Protein AF-A0A0S8AW35-F1 (afdb_monomer)

pLDDT: mean 91.34, std 9.24, range [44.81, 98.44]

Sequence (126 aa):
MAEPAEQTYATHRRFVPMYHFVAAALFLVNLVYAVIQVFGGFTVGRLIHGLAAIALLILYWYARTFATGVQDRVIRLEERLRLQELLDPDVRARIPELTTRQLVALRFASDGELQGLVRRVFDERI

Secondary structure (DSSP, 8-state):
-PPPPP--TTT-----HIIIIIIHHHHHHHHHHHHHHHHT---HHHHHHHHHHHHHHHHHHHHHHHHHHHHHHHHHHHHHHHHHHHS-HHHHTTGGG--HHHHHHHTTS-HHHHHHHHHHHHHTT-

Structure (mmCIF, N/CA/C/O backbone):
data_AF-A0A0S8AW35-F1
#
_entry.id   AF-A0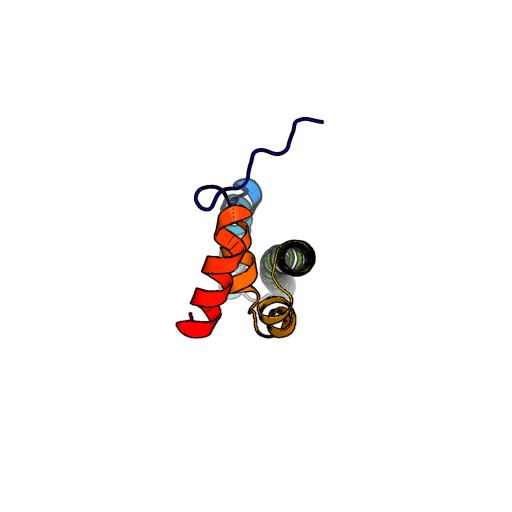A0S8AW35-F1
#
loop_
_atom_site.group_PDB
_atom_site.id
_atom_site.type_symbol
_atom_site.label_atom_id
_atom_site.label_alt_id
_atom_site.label_comp_id
_atom_site.label_asym_id
_atom_site.label_entity_id
_atom_site.label_seq_id
_atom_site.pdbx_PDB_ins_code
_atom_site.Cartn_x
_atom_site.Cartn_y
_atom_site.Cartn_z
_atom_site.occupancy
_atom_site.B_iso_or_equiv
_atom_site.auth_seq_id
_atom_site.auth_comp_id
_atom_site.auth_asym_id
_atom_site.auth_atom_id
_atom_site.pdbx_PDB_model_num
ATOM 1 N N . MET A 1 1 ? -26.016 9.570 0.815 1.00 44.81 1 MET A N 1
ATOM 2 C CA . MET A 1 1 ? -24.819 8.750 0.529 1.00 44.81 1 MET A CA 1
ATOM 3 C C . MET A 1 1 ? -25.222 7.312 0.789 1.00 44.81 1 MET A C 1
ATOM 5 O O . MET A 1 1 ? -25.873 7.095 1.800 1.00 44.81 1 MET A O 1
ATOM 9 N N . ALA A 1 2 ? -24.970 6.381 -0.135 1.00 49.09 2 ALA A N 1
ATOM 10 C CA . ALA A 1 2 ? -25.242 4.968 0.136 1.00 49.09 2 ALA A CA 1
ATOM 11 C C . ALA A 1 2 ? -24.412 4.541 1.352 1.00 49.09 2 ALA A C 1
ATOM 13 O O . ALA A 1 2 ? -23.245 4.939 1.438 1.00 49.09 2 ALA A O 1
ATOM 14 N N . GLU A 1 3 ? -25.005 3.795 2.284 1.00 49.12 3 GLU A N 1
ATOM 15 C CA . GLU A 1 3 ? -24.228 3.243 3.390 1.00 49.12 3 GLU A CA 1
ATOM 16 C C . GLU A 1 3 ? -23.088 2.393 2.818 1.00 49.12 3 GLU A C 1
ATOM 18 O O . GLU A 1 3 ? -23.314 1.597 1.895 1.00 49.12 3 GLU A O 1
ATOM 23 N N . PRO A 1 4 ? -21.845 2.595 3.283 1.00 61.75 4 PRO A N 1
ATOM 24 C CA . PRO A 1 4 ? -20.751 1.738 2.875 1.00 61.75 4 PRO A CA 1
ATOM 25 C C . PRO A 1 4 ? -21.094 0.308 3.294 1.00 61.75 4 PRO A C 1
ATOM 27 O O . PRO A 1 4 ? -21.395 0.054 4.456 1.00 61.75 4 PRO A O 1
ATOM 30 N N . ALA A 1 5 ? -21.071 -0.615 2.332 1.00 70.56 5 ALA A N 1
ATOM 31 C CA . ALA A 1 5 ? -21.326 -2.023 2.600 1.00 70.56 5 ALA A CA 1
ATOM 32 C C . ALA A 1 5 ? -20.417 -2.527 3.732 1.00 70.56 5 ALA A C 1
ATOM 34 O O . ALA A 1 5 ? -19.218 -2.229 3.749 1.00 70.56 5 ALA A O 1
ATOM 35 N N . GLU A 1 6 ? -20.995 -3.296 4.652 1.00 76.62 6 GLU A N 1
ATOM 36 C CA . GLU A 1 6 ? -20.299 -3.829 5.818 1.00 76.62 6 GLU A CA 1
ATOM 37 C C . GLU A 1 6 ? -19.061 -4.643 5.390 1.00 76.62 6 GLU A C 1
ATOM 39 O O . GLU A 1 6 ? -19.125 -5.563 4.564 1.00 76.62 6 GLU A O 1
ATOM 44 N N . GLN A 1 7 ? -17.890 -4.261 5.906 1.00 73.50 7 GLN A N 1
ATOM 45 C CA . GLN A 1 7 ? -16.624 -4.906 5.568 1.00 73.50 7 GLN A CA 1
ATOM 46 C C . GLN A 1 7 ? -16.420 -6.115 6.487 1.00 73.50 7 GLN A C 1
ATOM 48 O O . GLN A 1 7 ? -16.160 -5.957 7.674 1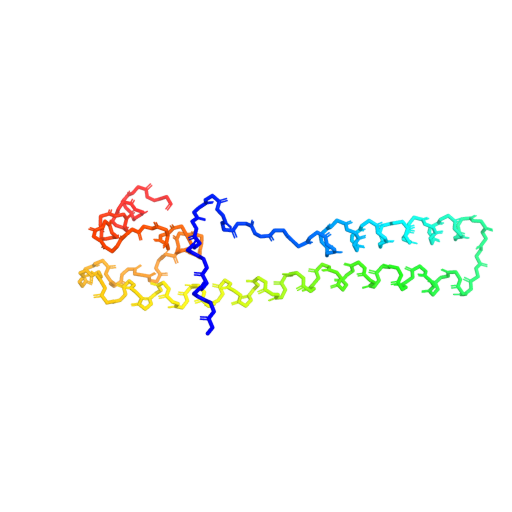.00 73.50 7 GLN A O 1
ATOM 53 N N . THR A 1 8 ? -16.484 -7.322 5.925 1.00 83.12 8 THR A N 1
ATOM 54 C CA . THR A 1 8 ? -16.291 -8.593 6.643 1.00 83.12 8 THR A CA 1
ATOM 55 C C . THR A 1 8 ? -14.896 -9.159 6.387 1.00 83.12 8 THR A C 1
ATOM 57 O O . THR A 1 8 ? -14.206 -8.738 5.453 1.00 83.12 8 THR A O 1
ATOM 60 N N . TYR A 1 9 ? -14.483 -10.182 7.140 1.00 77.69 9 TYR A N 1
ATOM 61 C CA . TYR A 1 9 ? -13.234 -10.894 6.852 1.00 77.69 9 TYR A CA 1
ATOM 62 C C . TYR A 1 9 ? -13.201 -11.471 5.422 1.00 77.69 9 TYR A C 1
ATOM 64 O O . TYR A 1 9 ? -12.145 -11.504 4.796 1.00 77.69 9 TYR A O 1
ATOM 72 N N . ALA A 1 10 ? -14.343 -11.854 4.845 1.00 77.19 10 ALA A N 1
ATOM 73 C CA . ALA A 1 10 ? -14.396 -12.335 3.464 1.00 77.19 10 ALA A CA 1
ATOM 74 C C . ALA A 1 10 ? -14.219 -11.202 2.436 1.00 77.19 10 ALA A C 1
ATOM 76 O O . ALA A 1 10 ? -13.612 -11.404 1.385 1.00 77.19 10 ALA A O 1
ATOM 77 N N . THR A 1 11 ? -14.716 -9.999 2.742 1.00 81.75 11 THR A N 1
ATOM 78 C CA . THR A 1 11 ? -14.781 -8.874 1.793 1.00 81.75 11 THR A CA 1
ATOM 79 C C . THR A 1 11 ? -13.726 -7.793 2.031 1.00 81.75 11 THR A C 1
ATOM 81 O O . THR A 1 11 ? -13.614 -6.862 1.234 1.00 81.75 11 THR A O 1
ATOM 84 N N . HIS A 1 12 ? -12.903 -7.903 3.082 1.00 79.50 12 HIS A N 1
ATOM 85 C CA . HIS A 1 12 ? -11.958 -6.843 3.443 1.00 79.50 12 HIS A CA 1
ATOM 86 C C . HIS A 1 12 ? -10.871 -6.579 2.395 1.00 79.50 12 HIS A C 1
ATOM 88 O O . HIS A 1 12 ? -10.360 -5.460 2.316 1.00 79.50 12 HIS A O 1
ATOM 94 N N . ARG A 1 13 ? -10.522 -7.581 1.578 1.00 82.81 13 ARG A N 1
ATOM 95 C CA . ARG A 1 13 ? -9.550 -7.434 0.489 1.00 82.81 13 ARG A CA 1
ATOM 96 C C . ARG A 1 13 ? -10.235 -6.865 -0.743 1.00 82.81 13 ARG A C 1
ATOM 98 O O . ARG A 1 13 ? -10.968 -7.560 -1.439 1.00 82.81 13 ARG A O 1
ATOM 105 N N . ARG A 1 14 ? -9.934 -5.606 -1.055 1.00 83.69 14 ARG A N 1
ATOM 106 C CA . ARG A 1 14 ? -10.438 -4.942 -2.258 1.00 83.69 14 ARG A CA 1
ATOM 107 C C . ARG A 1 14 ? -9.385 -4.923 -3.361 1.00 83.69 14 ARG A C 1
ATOM 109 O O . ARG A 1 14 ? -8.384 -4.218 -3.253 1.00 83.69 14 ARG A O 1
ATOM 116 N N . PHE A 1 15 ? -9.658 -5.628 -4.455 1.00 88.50 15 PHE A N 1
ATOM 117 C CA . PHE A 1 15 ? -8.911 -5.471 -5.701 1.00 88.50 15 PHE A CA 1
ATOM 118 C C . PHE A 1 15 ? -9.588 -4.431 -6.590 1.00 88.50 15 PHE A C 1
ATOM 120 O O . PHE A 1 15 ? -10.791 -4.472 -6.825 1.00 88.50 15 PHE A O 1
ATOM 127 N N . VAL A 1 16 ? -8.793 -3.490 -7.090 1.00 91.25 16 VAL A N 1
ATOM 128 C CA . VAL A 1 16 ? -9.203 -2.529 -8.124 1.00 91.25 16 VAL A CA 1
ATOM 129 C C . VAL A 1 16 ? -8.627 -3.026 -9.449 1.00 91.25 16 VAL A C 1
ATOM 131 O O . VAL A 1 16 ? -7.409 -2.905 -9.609 1.00 91.25 16 VAL A O 1
ATOM 134 N N . PRO A 1 17 ? -9.432 -3.592 -10.372 1.00 93.56 17 PRO A N 1
ATOM 135 C CA . PRO A 1 17 ? -8.903 -4.317 -11.529 1.00 93.56 17 PRO A CA 1
ATOM 136 C C . PRO A 1 17 ? -7.975 -3.491 -12.424 1.00 93.56 17 PRO A C 1
ATOM 138 O O . PRO A 1 17 ? -6.892 -3.948 -12.788 1.00 93.56 17 PRO A O 1
ATOM 141 N N . MET A 1 18 ? -8.359 -2.240 -12.701 1.00 96.62 18 MET A N 1
ATOM 142 C CA . MET A 1 18 ? -7.567 -1.321 -13.527 1.00 96.62 18 MET A CA 1
ATOM 143 C C . MET A 1 18 ? -6.200 -1.000 -12.920 1.00 96.62 18 MET A C 1
ATOM 145 O O . MET A 1 18 ? -5.228 -0.819 -13.644 1.00 96.62 18 MET A O 1
ATOM 149 N N . TYR A 1 19 ? -6.112 -0.955 -11.593 1.00 94.25 19 TYR A N 1
ATOM 150 C CA . TYR A 1 19 ? -4.858 -0.689 -10.905 1.00 94.25 19 TYR A CA 1
ATOM 151 C C . TYR A 1 19 ? -4.028 -1.971 -10.757 1.00 94.25 19 TYR A C 1
ATOM 153 O O . TYR A 1 19 ? -2.905 -2.036 -11.239 1.00 94.25 19 TYR A O 1
ATOM 161 N N . HIS A 1 20 ? -4.594 -3.014 -10.142 1.00 95.00 20 HIS A N 1
ATOM 162 C CA . HIS A 1 20 ? -3.824 -4.192 -9.733 1.00 95.00 20 HIS A CA 1
ATOM 163 C C . HIS A 1 20 ? -3.421 -5.096 -10.895 1.00 95.00 20 HIS A C 1
ATOM 165 O O . HIS A 1 20 ? -2.371 -5.727 -10.827 1.00 95.00 20 HIS A O 1
ATOM 171 N N . PHE A 1 21 ? -4.251 -5.182 -11.937 1.00 95.50 21 PHE A N 1
ATOM 172 C CA . PHE A 1 21 ? -4.015 -6.100 -13.048 1.00 95.50 21 PHE A CA 1
ATOM 173 C C . PHE A 1 21 ? -3.602 -5.345 -14.306 1.00 95.50 21 PHE A C 1
ATOM 175 O O . PHE A 1 21 ? -2.546 -5.629 -14.861 1.00 95.50 21 PHE A O 1
ATOM 182 N N . VAL A 1 22 ? -4.387 -4.350 -14.729 1.00 97.88 22 VAL A N 1
ATOM 183 C CA . VAL A 1 22 ? -4.126 -3.654 -16.000 1.00 97.88 22 VAL A CA 1
ATOM 184 C C . VAL A 1 22 ? -2.876 -2.777 -15.913 1.00 97.88 22 VAL A C 1
ATOM 186 O O . VAL A 1 22 ? -1.951 -2.974 -16.696 1.00 97.88 22 VAL A O 1
ATOM 189 N N . ALA A 1 23 ? -2.798 -1.849 -14.953 1.00 97.50 23 ALA A N 1
ATOM 190 C CA . ALA A 1 23 ? -1.631 -0.972 -14.826 1.00 97.50 23 ALA A CA 1
ATOM 191 C C . ALA A 1 23 ? -0.345 -1.761 -14.525 1.00 97.50 23 ALA A C 1
ATOM 193 O O . ALA A 1 23 ? 0.682 -1.515 -15.154 1.00 97.50 23 ALA A O 1
ATOM 194 N N . ALA A 1 24 ? -0.414 -2.757 -13.633 1.00 97.06 24 ALA A N 1
ATOM 195 C CA . ALA A 1 24 ? 0.718 -3.635 -13.337 1.00 97.06 24 ALA A CA 1
ATOM 196 C C . ALA A 1 24 ? 1.233 -4.369 -14.589 1.00 97.06 24 ALA A C 1
ATOM 198 O O . ALA A 1 24 ? 2.438 -4.372 -14.843 1.00 97.06 24 ALA A O 1
ATOM 199 N N . ALA A 1 25 ? 0.332 -4.943 -15.396 1.00 97.88 25 ALA A N 1
ATOM 200 C CA . ALA A 1 25 ? 0.702 -5.623 -16.634 1.00 97.88 25 ALA A CA 1
ATOM 201 C C . ALA A 1 25 ? 1.328 -4.658 -17.651 1.00 97.88 25 ALA A C 1
ATOM 203 O O . ALA A 1 25 ? 2.373 -4.967 -18.219 1.00 97.88 25 ALA A O 1
ATOM 204 N N . LEU A 1 26 ? 0.741 -3.473 -17.847 1.00 98.44 26 LEU A N 1
ATOM 205 C CA . LEU A 1 26 ? 1.269 -2.471 -18.776 1.00 98.44 26 LEU A CA 1
ATOM 206 C C . LEU A 1 26 ? 2.661 -1.977 -18.368 1.00 98.44 26 LEU A C 1
ATOM 208 O O . LEU A 1 26 ? 3.543 -1.874 -19.219 1.00 98.44 26 LEU A O 1
ATOM 212 N N . PHE A 1 27 ? 2.896 -1.716 -17.079 1.00 98.31 27 PHE A N 1
ATOM 213 C CA . PHE A 1 27 ? 4.219 -1.309 -16.601 1.00 98.31 27 PHE A CA 1
ATOM 214 C C . PHE A 1 27 ? 5.255 -2.426 -16.728 1.00 98.31 27 PHE A C 1
ATOM 216 O O . PHE A 1 27 ? 6.400 -2.146 -17.085 1.00 98.31 27 PHE A O 1
ATOM 223 N N . LEU A 1 28 ? 4.862 -3.685 -16.513 1.00 97.94 28 LEU A N 1
ATOM 224 C CA . LEU A 1 28 ? 5.748 -4.826 -16.726 1.00 97.94 28 LEU A CA 1
ATOM 225 C C . LEU A 1 28 ? 6.117 -4.985 -18.206 1.00 97.94 28 LEU A C 1
ATOM 227 O O . LEU A 1 28 ? 7.296 -5.113 -18.527 1.00 97.94 28 LEU A O 1
ATOM 231 N N . VAL A 1 29 ? 5.135 -4.916 -19.111 1.00 98.38 29 VAL A N 1
ATOM 232 C CA . VAL A 1 29 ? 5.371 -4.954 -20.564 1.00 98.38 29 VAL A CA 1
ATOM 233 C C . VAL A 1 29 ? 6.281 -3.802 -20.994 1.00 98.38 29 VAL A C 1
ATOM 235 O O . VAL A 1 29 ? 7.228 -4.023 -21.746 1.00 98.38 29 VAL A O 1
ATOM 238 N N . ASN A 1 30 ? 6.053 -2.593 -20.472 1.00 98.31 30 ASN A N 1
ATOM 239 C CA . ASN A 1 30 ? 6.898 -1.433 -20.746 1.00 98.31 30 ASN A CA 1
ATOM 240 C C . ASN A 1 30 ? 8.350 -1.646 -20.285 1.00 98.31 30 ASN A C 1
ATOM 242 O O . ASN A 1 30 ? 9.282 -1.316 -21.020 1.00 98.31 30 ASN A O 1
ATOM 246 N N . LEU A 1 31 ? 8.556 -2.236 -19.102 1.00 97.69 31 LEU A N 1
ATOM 247 C CA . LEU A 1 31 ? 9.892 -2.579 -18.613 1.00 97.69 31 LEU A CA 1
ATOM 248 C C . LEU A 1 31 ? 10.568 -3.618 -19.517 1.00 97.69 31 LEU A C 1
ATOM 250 O O . LEU A 1 31 ? 11.713 -3.416 -19.915 1.00 97.69 31 LEU A O 1
ATOM 254 N N . VAL A 1 32 ? 9.868 -4.698 -19.877 1.00 97.88 32 VAL A N 1
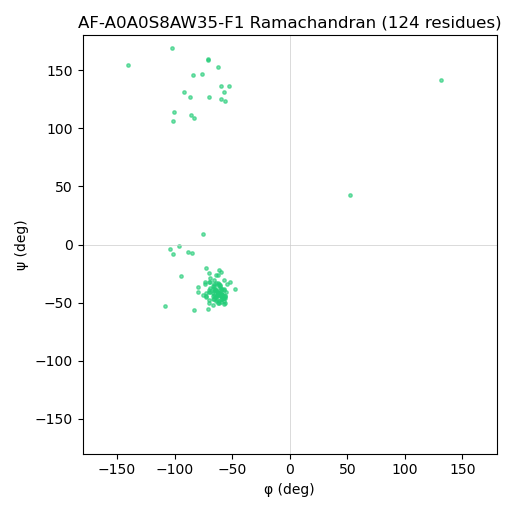ATOM 255 C CA . VAL A 1 32 ? 10.410 -5.738 -20.770 1.00 97.88 32 VAL A CA 1
ATOM 256 C C . VAL A 1 32 ? 10.801 -5.141 -22.121 1.00 97.88 32 VAL A C 1
ATOM 258 O O . VAL A 1 32 ? 11.906 -5.380 -22.606 1.00 97.88 32 VAL A O 1
ATOM 261 N N . TYR A 1 33 ? 9.939 -4.306 -22.701 1.00 97.50 33 TYR A N 1
ATOM 262 C CA . TYR A 1 33 ? 10.233 -3.613 -23.950 1.00 97.50 33 TYR A CA 1
ATOM 263 C C . TYR A 1 33 ? 11.459 -2.696 -23.826 1.00 97.50 33 TYR A C 1
ATOM 265 O O . TYR A 1 33 ? 12.337 -2.721 -24.690 1.00 97.50 33 TYR A O 1
ATOM 273 N N . ALA A 1 34 ? 11.573 -1.934 -22.733 1.00 96.56 34 ALA A N 1
ATOM 274 C CA . ALA A 1 34 ? 12.736 -1.088 -22.482 1.00 96.56 34 ALA A CA 1
ATOM 275 C C . ALA A 1 34 ? 14.041 -1.900 -22.407 1.00 96.56 34 ALA A C 1
ATOM 277 O O . ALA A 1 34 ? 15.052 -1.489 -22.975 1.00 96.56 34 ALA A O 1
ATOM 278 N N . VAL A 1 35 ? 14.008 -3.067 -21.760 1.00 94.25 35 VAL A N 1
ATOM 279 C CA . VAL A 1 35 ? 15.157 -3.976 -21.657 1.00 94.25 35 VAL A CA 1
ATOM 280 C C . VAL A 1 35 ? 15.567 -4.505 -23.034 1.00 94.25 35 VAL A C 1
ATOM 282 O O . VAL A 1 35 ? 16.740 -4.405 -23.395 1.00 94.25 35 VAL A O 1
ATOM 285 N N . ILE A 1 36 ? 14.615 -4.992 -23.839 1.00 95.88 36 ILE A N 1
ATOM 286 C CA . ILE A 1 36 ? 14.877 -5.469 -25.210 1.00 95.88 36 ILE A CA 1
ATOM 287 C C . ILE A 1 36 ? 15.538 -4.368 -26.051 1.00 95.88 36 ILE A C 1
ATOM 289 O O . ILE A 1 36 ? 16.529 -4.616 -26.738 1.00 95.88 36 ILE A O 1
ATOM 293 N N . GLN A 1 37 ? 15.034 -3.135 -25.959 1.00 94.25 37 GLN A N 1
ATOM 294 C CA . GLN A 1 37 ? 15.565 -1.994 -26.706 1.00 94.25 37 GLN A CA 1
ATOM 295 C C . GLN A 1 37 ? 17.020 -1.678 -26.340 1.00 94.25 37 GLN A C 1
ATOM 297 O O . GLN A 1 37 ? 17.816 -1.382 -27.230 1.00 94.25 37 GLN A O 1
ATOM 302 N N . VAL A 1 38 ? 17.383 -1.748 -25.055 1.00 89.88 38 VAL A N 1
ATOM 303 C CA . VAL A 1 38 ? 18.760 -1.500 -24.593 1.00 89.88 38 VAL A CA 1
ATOM 304 C C . VAL A 1 38 ? 19.724 -2.569 -25.119 1.00 89.88 38 VAL A C 1
ATOM 306 O O . VAL A 1 38 ? 20.818 -2.226 -25.568 1.00 89.88 38 VAL A O 1
ATOM 309 N N . PHE A 1 39 ? 19.313 -3.841 -25.147 1.00 90.06 39 PHE A N 1
ATOM 310 C CA . PHE A 1 39 ? 20.123 -4.918 -25.732 1.00 90.06 39 PHE A CA 1
ATOM 311 C C . PHE A 1 39 ? 20.237 -4.828 -27.260 1.00 90.06 39 PHE A C 1
ATOM 313 O O . PHE A 1 39 ? 21.263 -5.203 -27.819 1.00 90.06 39 PHE A O 1
ATOM 320 N N . GLY A 1 40 ? 19.234 -4.266 -27.940 1.00 90.56 40 GLY A N 1
ATOM 321 C CA . GLY A 1 40 ? 19.275 -3.969 -29.377 1.00 90.56 40 GLY A CA 1
ATOM 322 C C . GLY A 1 40 ? 20.127 -2.748 -29.754 1.00 90.56 40 GLY A C 1
ATOM 323 O O . GLY A 1 40 ? 20.030 -2.256 -30.879 1.00 90.56 40 GLY A O 1
ATOM 324 N N . GLY A 1 41 ? 20.887 -2.179 -28.815 1.00 91.31 41 GLY A N 1
ATOM 325 C CA . GLY A 1 41 ? 21.791 -1.050 -29.032 1.00 91.31 41 GLY A CA 1
ATOM 326 C C . GLY A 1 41 ? 21.617 0.056 -27.993 1.00 91.31 41 GLY A C 1
ATOM 327 O O . GLY A 1 41 ? 20.506 0.397 -27.580 1.00 91.31 41 GLY A O 1
ATOM 328 N N . PHE A 1 42 ? 22.729 0.657 -27.589 1.00 93.44 42 PHE A N 1
ATOM 329 C CA . PHE A 1 42 ? 22.718 1.698 -26.574 1.00 93.44 42 PHE A CA 1
ATOM 330 C C . PHE A 1 42 ? 22.470 3.081 -27.186 1.00 93.44 42 PHE A C 1
ATOM 332 O O . PHE A 1 42 ? 23.193 3.517 -28.079 1.00 93.44 42 PHE A O 1
ATOM 339 N N . THR A 1 43 ? 21.475 3.800 -26.662 1.00 96.12 43 THR A N 1
ATOM 340 C CA . THR A 1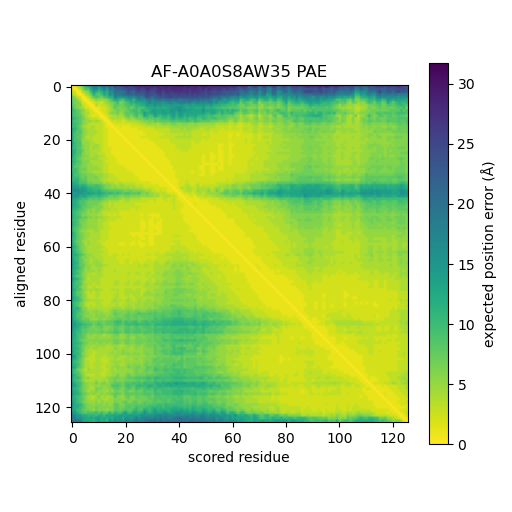 43 ? 21.303 5.242 -26.885 1.00 96.12 43 THR A CA 1
ATOM 341 C C . THR A 1 43 ? 20.847 5.908 -25.591 1.00 96.12 43 THR A C 1
ATOM 343 O O . THR A 1 43 ? 20.190 5.281 -24.756 1.00 96.12 43 THR A O 1
ATOM 346 N N . VAL A 1 44 ? 21.134 7.203 -25.440 1.00 95.06 44 VAL A N 1
ATOM 347 C CA . VAL A 1 44 ? 20.671 7.987 -24.281 1.00 95.06 44 VAL A CA 1
ATOM 348 C C . VAL A 1 44 ? 19.142 7.951 -24.164 1.00 95.06 44 VAL A C 1
ATOM 350 O O . VAL A 1 44 ? 18.615 7.789 -23.069 1.00 95.06 44 VAL A O 1
ATOM 353 N N . GLY A 1 45 ? 18.417 8.007 -25.287 1.00 96.44 45 GLY A N 1
ATOM 354 C CA . GLY A 1 45 ? 16.954 7.904 -25.288 1.00 96.44 45 GLY A CA 1
ATOM 355 C C . GLY A 1 45 ? 16.441 6.561 -24.754 1.00 96.44 45 GLY A C 1
ATOM 356 O O . GLY A 1 45 ? 15.501 6.536 -23.962 1.00 96.44 45 GLY A O 1
ATOM 357 N N . ARG A 1 46 ? 17.086 5.444 -25.122 1.00 95.44 46 ARG A N 1
ATOM 358 C CA . ARG A 1 46 ? 16.740 4.104 -24.610 1.00 95.44 46 ARG A CA 1
ATOM 359 C C . ARG A 1 46 ? 17.042 3.971 -23.118 1.00 95.44 46 ARG A C 1
ATOM 361 O O . ARG A 1 46 ? 16.241 3.387 -22.392 1.00 95.44 46 ARG A O 1
ATOM 368 N N . LEU A 1 47 ? 18.145 4.564 -22.656 1.00 94.00 47 LEU A N 1
ATOM 369 C CA . LEU A 1 47 ? 18.476 4.629 -21.232 1.00 94.00 47 LEU A CA 1
ATOM 370 C C . LEU A 1 47 ? 17.414 5.412 -20.446 1.00 94.00 47 LEU A C 1
ATOM 372 O O . LEU A 1 47 ? 16.889 4.899 -19.461 1.00 94.00 47 LEU A O 1
ATOM 376 N N . ILE A 1 48 ? 17.050 6.617 -20.900 1.00 96.56 48 ILE A N 1
ATOM 377 C CA . ILE A 1 48 ? 16.016 7.447 -20.258 1.00 96.56 48 ILE A CA 1
ATOM 378 C C . ILE A 1 48 ? 14.671 6.712 -20.224 1.00 96.56 48 ILE A C 1
ATOM 380 O O . ILE A 1 48 ? 14.005 6.703 -19.190 1.00 96.56 48 ILE A O 1
ATOM 384 N N . HIS A 1 49 ? 14.287 6.047 -21.317 1.00 97.00 49 HIS A N 1
ATOM 385 C CA . HIS A 1 49 ? 13.072 5.235 -21.362 1.00 97.00 49 HIS A CA 1
ATOM 386 C C . HIS A 1 49 ? 13.094 4.093 -20.330 1.00 97.00 49 HIS A C 1
ATOM 388 O O . HIS A 1 49 ? 12.111 3.881 -19.622 1.00 97.00 49 HIS A O 1
ATOM 394 N N . GLY A 1 50 ? 14.221 3.386 -20.193 1.00 96.69 50 GLY A N 1
ATOM 395 C CA . GLY A 1 50 ? 14.396 2.353 -19.167 1.00 96.69 50 GLY A CA 1
ATOM 396 C C . GLY A 1 50 ? 14.284 2.898 -17.742 1.00 96.69 50 GLY A C 1
ATOM 397 O O . GLY A 1 50 ? 13.579 2.319 -16.916 1.00 96.69 50 GLY A O 1
ATOM 398 N N . LEU A 1 51 ? 14.900 4.050 -17.464 1.00 96.94 51 LEU A N 1
ATOM 399 C CA . LEU A 1 51 ? 14.773 4.724 -16.168 1.00 96.94 51 LEU A CA 1
ATOM 400 C C . LEU A 1 51 ? 13.323 5.131 -15.880 1.00 96.94 51 LEU A C 1
ATOM 402 O O . LEU A 1 51 ? 12.843 4.922 -14.767 1.00 96.94 51 LEU A O 1
ATOM 406 N N . ALA A 1 52 ? 12.601 5.647 -16.878 1.00 98.00 52 ALA A N 1
ATOM 407 C CA . ALA A 1 52 ? 11.183 5.967 -16.747 1.00 98.00 52 ALA A CA 1
ATOM 408 C C . ALA A 1 52 ? 10.333 4.713 -16.471 1.00 98.00 52 ALA A C 1
ATOM 410 O O . ALA A 1 52 ? 9.449 4.751 -15.617 1.00 98.00 52 ALA A O 1
ATOM 411 N N . ALA A 1 53 ? 10.626 3.582 -17.124 1.00 98.00 53 ALA A N 1
ATOM 412 C CA . ALA A 1 53 ? 9.941 2.315 -16.868 1.00 98.00 53 ALA A CA 1
ATOM 413 C C . ALA A 1 53 ? 10.128 1.836 -15.416 1.00 98.00 53 ALA A C 1
ATOM 415 O O . ALA A 1 53 ? 9.162 1.434 -14.767 1.00 98.00 53 ALA A O 1
ATOM 416 N N . ILE A 1 54 ? 11.349 1.942 -14.881 1.00 97.88 54 ILE A N 1
ATOM 417 C CA . ILE A 1 54 ? 11.644 1.635 -13.473 1.00 97.88 54 ILE A CA 1
ATOM 418 C C . ILE A 1 54 ? 10.911 2.613 -12.544 1.00 97.88 54 ILE A C 1
ATOM 420 O O . ILE A 1 54 ? 10.279 2.187 -11.576 1.00 97.88 54 ILE A O 1
ATOM 424 N N . ALA A 1 55 ? 10.941 3.914 -12.849 1.00 98.44 55 ALA A N 1
ATOM 425 C CA . ALA A 1 55 ? 10.266 4.938 -12.056 1.00 98.44 55 ALA A CA 1
ATOM 426 C C . ALA A 1 55 ? 8.748 4.704 -11.969 1.00 98.44 55 ALA A C 1
ATOM 428 O O . ALA A 1 55 ? 8.167 4.874 -10.899 1.00 98.44 55 ALA A O 1
ATOM 429 N N . LEU A 1 56 ? 8.109 4.250 -13.053 1.00 98.25 56 LEU A N 1
ATOM 430 C CA . LEU A 1 56 ? 6.685 3.898 -13.061 1.00 98.25 56 LEU A CA 1
ATOM 431 C C . LEU A 1 56 ? 6.366 2.704 -12.153 1.00 98.25 56 LEU A C 1
ATOM 433 O O . LEU A 1 56 ? 5.345 2.723 -11.468 1.00 98.25 56 LEU A O 1
ATOM 437 N N . LEU A 1 57 ? 7.235 1.692 -12.090 1.00 97.75 57 LEU A N 1
ATOM 438 C CA . LEU A 1 57 ? 7.057 0.556 -11.177 1.00 97.75 57 LEU A CA 1
ATOM 439 C C . LEU A 1 57 ? 7.244 0.957 -9.712 1.00 97.75 57 LEU A C 1
ATOM 441 O O . LEU A 1 57 ? 6.464 0.537 -8.856 1.00 97.75 57 LE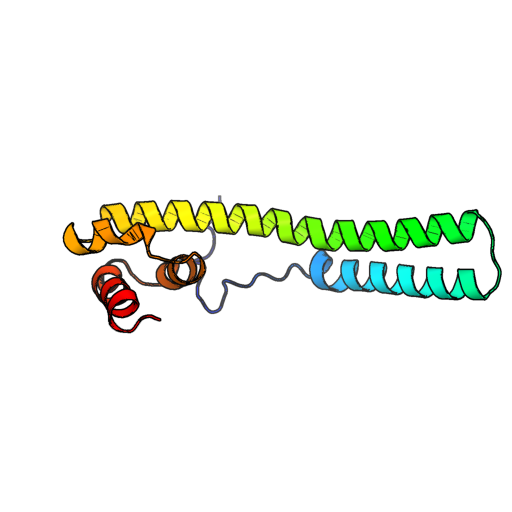U A O 1
ATOM 445 N N . ILE A 1 58 ? 8.233 1.807 -9.430 1.00 98.19 58 ILE A N 1
ATOM 446 C CA . ILE A 1 58 ? 8.425 2.402 -8.102 1.00 98.19 58 ILE A CA 1
ATOM 447 C C . ILE A 1 58 ? 7.175 3.197 -7.713 1.00 98.19 58 ILE A C 1
ATOM 449 O O . ILE A 1 58 ? 6.624 2.985 -6.634 1.00 98.19 58 ILE A O 1
ATOM 453 N N . LEU A 1 59 ? 6.682 4.063 -8.603 1.00 98.12 59 LEU A N 1
ATOM 454 C CA . LEU A 1 59 ? 5.469 4.847 -8.379 1.00 98.12 59 LEU A CA 1
ATOM 455 C C . LEU A 1 59 ? 4.256 3.945 -8.124 1.00 98.12 59 LEU A C 1
ATOM 457 O O . LEU A 1 59 ? 3.518 4.177 -7.169 1.00 98.12 59 LEU A O 1
ATOM 461 N N . TYR A 1 60 ? 4.068 2.905 -8.939 1.00 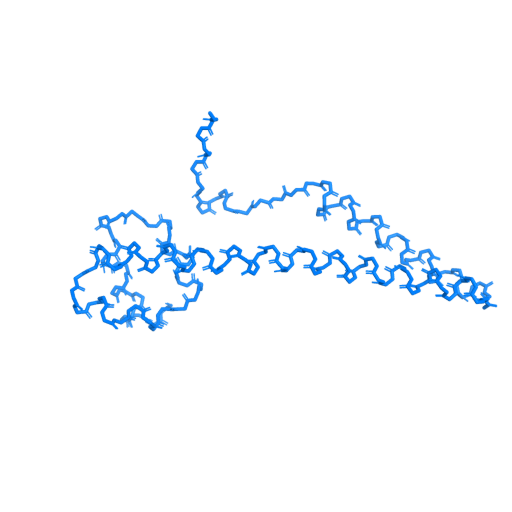97.31 60 TYR A N 1
ATOM 462 C CA . TYR A 1 60 ? 3.001 1.925 -8.764 1.00 97.31 60 TYR A CA 1
ATOM 463 C C . TYR A 1 60 ? 3.061 1.282 -7.377 1.00 97.31 60 TYR A C 1
ATOM 465 O O . TYR A 1 60 ? 2.063 1.292 -6.659 1.00 97.31 60 TYR A O 1
ATOM 473 N N . TRP A 1 61 ? 4.231 0.795 -6.961 1.00 96.88 61 TRP A N 1
ATOM 474 C CA . TRP A 1 61 ? 4.415 0.175 -5.651 1.00 96.88 61 TRP A CA 1
ATOM 475 C C . TRP A 1 61 ? 4.120 1.148 -4.505 1.00 96.88 61 TRP A C 1
ATOM 477 O O . TRP A 1 61 ? 3.330 0.840 -3.608 1.00 96.88 61 TRP A O 1
ATOM 487 N N . TYR A 1 62 ? 4.710 2.344 -4.544 1.00 97.38 62 TYR A N 1
ATOM 488 C CA . TYR A 1 62 ? 4.573 3.314 -3.461 1.00 97.38 62 TYR A CA 1
ATOM 489 C C . TYR A 1 62 ? 3.174 3.927 -3.367 1.00 97.38 62 TYR A C 1
ATOM 491 O O . TYR A 1 62 ? 2.687 4.162 -2.263 1.00 97.38 62 TYR A O 1
ATOM 499 N N . ALA A 1 63 ? 2.470 4.092 -4.491 1.00 96.00 63 ALA A N 1
ATOM 500 C CA . ALA A 1 63 ? 1.066 4.496 -4.476 1.00 96.00 63 ALA A CA 1
ATOM 501 C C . ALA A 1 63 ? 0.210 3.514 -3.655 1.00 96.00 63 ALA A C 1
ATOM 503 O O . ALA A 1 63 ? -0.659 3.938 -2.888 1.00 96.00 63 ALA A O 1
ATOM 504 N N . ARG A 1 64 ? 0.495 2.205 -3.743 1.00 93.44 64 ARG A N 1
ATOM 505 C CA . ARG A 1 64 ? -0.210 1.184 -2.963 1.00 93.44 64 ARG A CA 1
ATOM 506 C C . ARG A 1 64 ? 0.189 1.204 -1.494 1.00 93.44 64 ARG A C 1
ATOM 508 O O . ARG A 1 64 ? -0.694 1.084 -0.643 1.00 93.44 64 ARG A O 1
ATOM 515 N N . THR A 1 65 ? 1.486 1.301 -1.196 1.00 94.88 65 THR A N 1
ATOM 516 C CA . THR A 1 65 ? 1.994 1.215 0.182 1.00 94.88 65 THR A CA 1
ATOM 517 C C . THR A 1 65 ? 1.626 2.439 1.007 1.00 94.88 65 THR A C 1
ATOM 519 O O . THR A 1 65 ? 1.226 2.279 2.159 1.00 94.88 65 THR A O 1
ATOM 522 N N . PHE A 1 66 ? 1.670 3.643 0.431 1.00 94.19 66 PHE A N 1
ATOM 523 C CA . PHE A 1 66 ? 1.254 4.865 1.119 1.00 94.19 66 PHE A CA 1
ATOM 524 C C . PHE A 1 66 ? -0.233 4.837 1.478 1.00 94.19 66 PHE A C 1
ATOM 526 O O . PHE A 1 66 ? -0.589 5.148 2.616 1.00 94.19 66 PHE A O 1
ATOM 533 N N . ALA A 1 67 ? -1.092 4.394 0.553 1.00 92.69 67 ALA A N 1
ATOM 534 C CA . ALA A 1 67 ? -2.527 4.291 0.799 1.00 92.69 67 ALA A CA 1
ATOM 535 C C . ALA A 1 67 ? -2.849 3.314 1.942 1.00 92.69 67 ALA A C 1
ATOM 537 O O . ALA A 1 67 ? -3.564 3.692 2.871 1.00 92.69 67 ALA A O 1
ATOM 538 N N . THR A 1 68 ? -2.285 2.096 1.949 1.00 91.06 68 THR A N 1
ATOM 539 C CA . THR A 1 68 ? -2.496 1.194 3.100 1.00 91.06 68 THR A CA 1
ATOM 540 C C . THR A 1 68 ? -1.811 1.653 4.363 1.00 91.06 68 THR A C 1
ATOM 542 O O . THR A 1 68 ? -2.362 1.457 5.431 1.00 91.06 68 THR A O 1
ATOM 545 N N . GLY A 1 69 ? -0.659 2.315 4.276 1.00 92.81 69 GLY A N 1
ATOM 546 C CA . GLY A 1 69 ? -0.009 2.870 5.459 1.00 92.81 69 GLY A CA 1
ATOM 547 C C . GLY A 1 69 ? -0.878 3.921 6.158 1.00 92.81 69 GLY A C 1
ATOM 548 O O . GLY A 1 69 ? -0.860 4.028 7.382 1.00 92.81 69 GLY A O 1
ATOM 549 N N . VAL A 1 70 ? -1.669 4.702 5.416 1.00 94.25 70 VAL A N 1
ATOM 550 C CA . VAL A 1 70 ? -2.691 5.579 6.011 1.00 94.25 70 VAL A CA 1
ATOM 551 C C . VAL A 1 70 ? -3.840 4.752 6.590 1.00 94.25 70 VAL A C 1
ATOM 553 O O . VAL A 1 70 ? -4.192 4.975 7.745 1.00 94.25 70 VAL A O 1
ATOM 556 N N . GLN A 1 71 ? -4.372 3.776 5.846 1.00 90.69 71 GLN A N 1
ATOM 557 C CA . GLN A 1 71 ? -5.471 2.920 6.321 1.00 90.69 71 GLN A CA 1
ATOM 558 C C . GLN A 1 71 ? -5.121 2.184 7.622 1.00 90.69 71 GLN A C 1
ATOM 560 O O . GLN A 1 71 ? -5.894 2.239 8.568 1.00 90.69 71 GLN A O 1
ATOM 565 N N . ASP A 1 72 ? -3.936 1.585 7.725 1.00 92.81 72 ASP A N 1
ATOM 566 C CA . ASP A 1 72 ? -3.486 0.863 8.920 1.00 92.81 72 ASP A CA 1
ATOM 567 C C . ASP A 1 72 ? -3.349 1.791 10.136 1.00 92.81 72 ASP A C 1
ATOM 569 O O . ASP A 1 72 ? -3.573 1.383 11.276 1.00 92.81 72 ASP A O 1
ATOM 573 N N . ARG A 1 73 ? -2.977 3.061 9.917 1.00 93.38 73 ARG A N 1
ATOM 574 C CA . ARG A 1 73 ? -2.930 4.069 10.987 1.00 93.38 73 ARG A CA 1
ATOM 575 C C . ARG A 1 73 ? -4.325 4.459 11.458 1.00 93.38 73 ARG A C 1
ATOM 577 O O . ARG A 1 73 ? -4.504 4.602 12.664 1.00 93.38 73 ARG A O 1
ATOM 584 N N . VAL A 1 74 ? -5.267 4.606 10.530 1.00 94.38 74 VAL A N 1
ATOM 585 C CA . VAL A 1 74 ? -6.669 4.918 10.834 1.00 94.38 74 VAL A CA 1
ATOM 586 C C . VAL A 1 74 ? -7.326 3.752 11.566 1.00 94.38 74 VAL A C 1
ATOM 5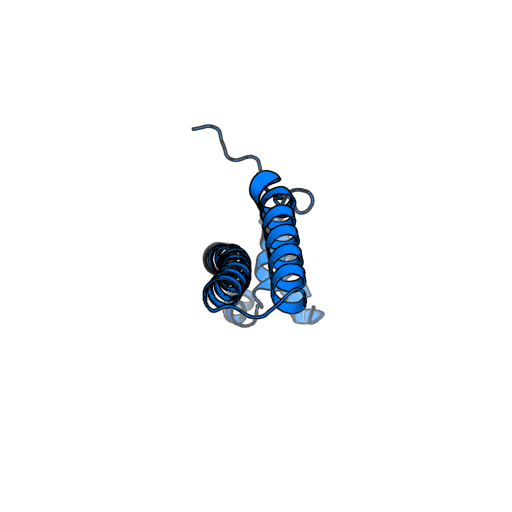88 O O . VAL A 1 74 ? -7.786 3.953 12.681 1.00 94.38 74 VAL A O 1
ATOM 591 N N . ILE A 1 75 ? -7.239 2.525 11.039 1.00 91.75 75 ILE A N 1
ATOM 592 C CA . ILE A 1 75 ? -7.791 1.322 11.687 1.00 91.75 75 ILE A CA 1
ATOM 593 C C . ILE A 1 75 ? -7.214 1.158 13.095 1.00 91.75 75 ILE A C 1
ATOM 595 O O . ILE A 1 75 ? -7.946 0.916 14.045 1.00 91.75 75 ILE A O 1
ATOM 599 N N . ARG A 1 76 ? -5.897 1.337 13.269 1.00 95.12 76 ARG A N 1
ATOM 600 C CA . ARG A 1 76 ? -5.281 1.261 14.600 1.00 95.12 76 ARG A CA 1
ATOM 601 C C . ARG A 1 76 ? -5.845 2.305 15.565 1.00 95.12 76 ARG A C 1
ATOM 603 O O . ARG A 1 76 ? -5.936 2.018 16.753 1.00 95.12 76 ARG A O 1
ATOM 610 N N . LEU A 1 77 ? -6.136 3.515 15.095 1.00 95.56 77 LEU A N 1
ATOM 611 C CA . LEU A 1 77 ? -6.711 4.566 15.932 1.00 95.56 77 LEU A CA 1
ATOM 612 C C . LEU A 1 77 ? -8.162 4.238 16.296 1.00 95.56 77 LEU A C 1
ATOM 614 O O . LEU A 1 77 ? -8.493 4.257 17.476 1.00 95.56 77 LEU A O 1
ATOM 618 N N . GLU A 1 78 ? -8.980 3.894 15.301 1.00 95.38 78 GLU A N 1
ATOM 619 C CA . GLU A 1 78 ? -10.391 3.531 15.468 1.00 95.38 78 GLU A CA 1
ATOM 620 C C . GLU A 1 78 ? -10.552 2.356 16.437 1.00 95.38 78 GLU A C 1
ATOM 622 O O . GLU A 1 78 ? -11.255 2.475 17.437 1.00 95.38 78 GLU A O 1
ATOM 627 N N . GLU A 1 79 ? -9.816 1.264 16.221 1.00 95.62 79 GLU A N 1
ATOM 628 C CA . GLU A 1 79 ? -9.891 0.090 17.095 1.00 95.62 79 GLU A CA 1
ATOM 629 C C . GLU A 1 79 ? -9.376 0.386 18.502 1.00 95.62 79 GLU A C 1
ATOM 631 O O . GLU A 1 79 ? -9.937 -0.098 19.478 1.00 95.62 79 GLU A O 1
ATOM 636 N N . ARG A 1 80 ? -8.341 1.221 18.662 1.00 95.38 80 ARG A N 1
ATOM 637 C CA . ARG A 1 80 ? -7.885 1.607 20.006 1.00 95.38 80 ARG A CA 1
ATOM 638 C C . ARG A 1 80 ? -8.933 2.414 20.762 1.00 95.38 80 ARG A C 1
ATOM 640 O O . ARG A 1 80 ? -9.071 2.196 21.961 1.00 95.38 80 ARG A O 1
ATOM 647 N N . LEU A 1 81 ? -9.649 3.315 20.092 1.00 95.75 81 LEU A N 1
ATOM 648 C CA . LEU A 1 81 ? -10.740 4.077 20.705 1.00 95.75 81 LEU A CA 1
ATOM 649 C C . LEU A 1 81 ? -11.905 3.152 21.077 1.00 95.75 81 LEU A C 1
ATOM 651 O O . LEU A 1 81 ? -12.334 3.152 22.226 1.00 95.75 81 LEU A O 1
ATOM 655 N N . ARG A 1 82 ? -12.320 2.270 20.161 1.00 95.62 82 ARG A N 1
ATOM 656 C CA . ARG A 1 82 ? -13.354 1.256 20.418 1.00 95.62 82 ARG A CA 1
ATOM 657 C C . ARG A 1 82 ? -13.007 0.363 21.615 1.00 95.62 82 ARG A C 1
ATOM 659 O O . ARG A 1 82 ? -13.829 0.155 22.503 1.00 95.62 82 ARG A O 1
ATOM 666 N N . LEU A 1 83 ? -11.767 -0.122 21.693 1.00 95.62 83 LEU A N 1
ATOM 667 C CA . LEU A 1 83 ? -11.295 -0.924 22.827 1.00 95.62 83 LEU A CA 1
ATOM 668 C C . LEU A 1 83 ? -11.240 -0.121 24.136 1.00 95.62 83 LEU A C 1
ATOM 670 O O . LEU A 1 83 ? -11.486 -0.675 25.205 1.00 95.62 83 LEU A O 1
ATOM 674 N N . GLN A 1 84 ? -10.933 1.177 24.086 1.00 95.31 84 GLN A N 1
ATOM 675 C CA . GLN A 1 84 ? -10.966 2.031 25.277 1.00 95.31 84 GLN A CA 1
ATOM 676 C C . GLN A 1 84 ? -12.376 2.206 25.842 1.00 95.31 84 GLN A C 1
ATOM 678 O O . GLN A 1 84 ? -12.512 2.368 27.053 1.00 95.31 84 GLN A O 1
ATOM 683 N N . GLU A 1 85 ? -13.405 2.174 25.001 1.00 95.06 85 GLU A N 1
ATOM 684 C CA . GLU A 1 85 ? -14.799 2.309 25.428 1.00 95.06 85 GLU A CA 1
ATOM 685 C C . GLU A 1 85 ? -15.358 0.995 25.985 1.00 95.06 85 GLU A C 1
ATOM 687 O O . GLU A 1 85 ? -16.041 1.006 27.009 1.00 95.06 85 GLU A O 1
ATOM 692 N N . LEU A 1 86 ? -15.027 -0.134 25.350 1.00 94.75 86 LEU A N 1
ATOM 693 C CA . LEU A 1 86 ? -15.672 -1.424 25.613 1.00 94.75 86 LEU A CA 1
ATOM 694 C C . LEU A 1 86 ? -14.954 -2.314 26.636 1.00 94.75 86 LEU A C 1
ATOM 696 O O . LEU A 1 86 ? -15.602 -3.149 27.261 1.00 94.75 86 LEU A O 1
ATOM 700 N N . LEU A 1 87 ? -13.631 -2.189 26.798 1.00 94.81 87 LEU A N 1
ATOM 701 C CA . LEU A 1 87 ? -12.870 -3.096 27.664 1.00 94.81 87 LEU A CA 1
ATOM 702 C C . LEU A 1 87 ? -12.900 -2.675 29.135 1.00 94.81 87 LEU A C 1
ATOM 704 O O . LEU A 1 87 ? -12.797 -1.484 29.453 1.00 94.81 87 LEU A O 1
ATOM 708 N N . ASP A 1 88 ? -12.904 -3.662 30.031 1.00 94.44 88 ASP A N 1
ATOM 709 C CA . ASP A 1 88 ? -12.733 -3.436 31.471 1.00 94.44 88 ASP A CA 1
ATOM 710 C C . ASP A 1 88 ? -11.350 -2.819 31.786 1.00 94.44 88 ASP A C 1
ATOM 712 O O . ASP A 1 88 ? -10.388 -3.036 31.037 1.0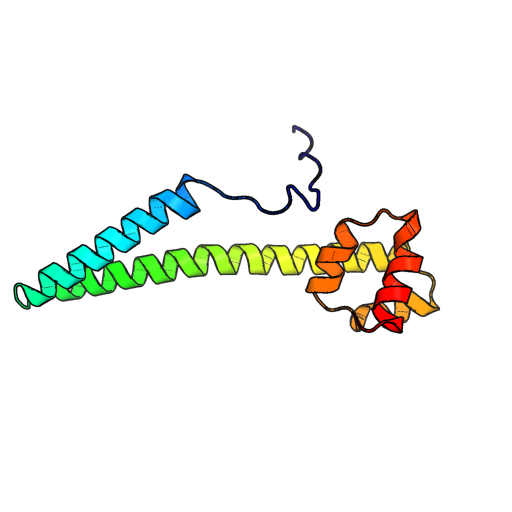0 94.44 88 ASP A O 1
ATOM 716 N N . PRO A 1 89 ? -11.204 -2.052 32.887 1.00 92.62 89 PRO A N 1
ATOM 717 C CA . PRO A 1 89 ? -9.976 -1.312 33.194 1.00 92.62 89 PRO A CA 1
ATOM 718 C C . PRO A 1 89 ? -8.684 -2.149 33.227 1.00 92.62 89 PRO A C 1
ATOM 720 O O . PRO A 1 89 ? -7.630 -1.651 32.828 1.00 92.62 89 PRO A O 1
ATOM 723 N N . ASP A 1 90 ? -8.756 -3.409 33.667 1.00 90.44 90 ASP A N 1
ATOM 724 C CA . ASP A 1 90 ? -7.629 -4.350 33.737 1.00 90.44 90 ASP A CA 1
ATOM 725 C C . ASP A 1 90 ? -7.088 -4.713 32.347 1.00 90.44 90 ASP A C 1
ATOM 727 O O . ASP A 1 90 ? -5.876 -4.718 32.123 1.00 90.44 90 ASP A O 1
ATOM 731 N N . VAL A 1 91 ? -7.983 -4.963 31.389 1.00 91.50 91 VAL A N 1
ATOM 732 C CA . VAL A 1 91 ? -7.622 -5.304 30.005 1.00 91.50 91 VAL A CA 1
ATOM 733 C C . VAL A 1 91 ? -7.263 -4.042 29.220 1.00 91.50 91 VAL A C 1
ATOM 735 O O . VAL A 1 91 ? -6.321 -4.033 28.424 1.00 91.50 91 VAL A O 1
ATOM 738 N N . ARG A 1 92 ? -7.968 -2.938 29.486 1.00 93.44 92 ARG A N 1
ATOM 739 C CA . ARG A 1 92 ? -7.780 -1.642 28.825 1.00 93.44 92 ARG A CA 1
ATOM 740 C C . ARG A 1 92 ? -6.363 -1.091 28.993 1.00 93.44 92 ARG A C 1
ATOM 742 O O . ARG A 1 92 ? -5.806 -0.542 28.042 1.00 93.44 92 ARG A O 1
ATOM 749 N N . ALA A 1 93 ? -5.751 -1.273 30.164 1.00 92.44 93 ALA A N 1
ATOM 750 C CA . ALA A 1 93 ? -4.373 -0.848 30.426 1.00 92.44 93 ALA A CA 1
ATOM 751 C C . ALA A 1 93 ? -3.344 -1.515 29.491 1.00 92.44 93 ALA A C 1
ATOM 753 O O . ALA A 1 93 ? -2.280 -0.951 29.237 1.00 92.44 93 ALA A O 1
ATOM 754 N N . ARG A 1 94 ? -3.682 -2.688 28.941 1.00 93.38 94 ARG A N 1
ATOM 755 C CA . ARG A 1 94 ? -2.809 -3.511 28.095 1.00 93.38 94 ARG A CA 1
ATOM 756 C C . ARG A 1 94 ? -3.021 -3.305 26.595 1.00 93.38 94 ARG A C 1
ATOM 758 O O . ARG A 1 94 ? -2.280 -3.868 25.798 1.00 93.38 94 ARG A O 1
ATOM 765 N N . ILE A 1 95 ? -3.960 -2.448 26.174 1.00 93.44 95 ILE A N 1
ATOM 766 C CA . ILE A 1 95 ? -4.171 -2.091 24.754 1.00 93.44 95 ILE A CA 1
ATOM 767 C C . ILE A 1 95 ? -2.862 -1.732 24.011 1.00 93.44 95 ILE A C 1
ATOM 769 O O . ILE A 1 95 ? -2.729 -2.118 22.846 1.00 93.44 95 ILE A O 1
ATOM 773 N N . PRO A 1 96 ? -1.877 -1.026 24.611 1.00 92.88 96 PRO A N 1
ATOM 774 C CA . PRO A 1 96 ? -0.612 -0.732 23.934 1.00 92.88 96 PRO A CA 1
ATOM 775 C C . PRO A 1 96 ? 0.208 -1.967 23.530 1.00 92.88 96 PRO A C 1
ATOM 777 O O . PRO A 1 96 ? 1.015 -1.853 22.609 1.00 92.88 96 PRO A O 1
ATOM 780 N N . GLU A 1 97 ? -0.003 -3.120 24.174 1.00 93.25 97 GLU A N 1
ATOM 781 C CA . GLU A 1 97 ? 0.656 -4.394 23.849 1.00 93.25 97 GLU A CA 1
ATOM 782 C C . GLU A 1 97 ? 0.117 -5.014 22.547 1.00 93.25 97 GLU A C 1
ATOM 784 O O . GLU A 1 97 ? 0.802 -5.826 21.924 1.00 93.25 97 GLU A O 1
ATOM 789 N N . LEU A 1 98 ? -1.083 -4.617 22.099 1.00 93.69 98 LEU A N 1
ATOM 790 C CA . LEU A 1 98 ? -1.690 -5.146 20.880 1.00 93.69 98 LEU A CA 1
ATOM 791 C C . LEU A 1 98 ? -0.952 -4.658 19.628 1.00 93.69 98 LEU A C 1
ATOM 793 O O . LEU A 1 98 ? -0.789 -3.458 19.367 1.00 93.69 98 LEU A O 1
ATOM 797 N N . THR A 1 99 ? -0.561 -5.616 18.796 1.00 92.75 99 THR A N 1
ATOM 798 C CA . THR A 1 99 ? 0.032 -5.375 17.484 1.00 92.75 99 THR A CA 1
ATOM 799 C C . THR A 1 99 ? -1.008 -4.847 16.496 1.00 92.75 99 THR A C 1
ATOM 801 O O . THR A 1 99 ? -2.213 -5.056 16.631 1.00 92.75 99 THR A O 1
ATOM 804 N N . THR A 1 100 ? -0.545 -4.204 15.420 1.00 90.38 100 THR A N 1
ATOM 805 C CA . THR A 1 100 ? -1.458 -3.717 14.369 1.00 90.38 100 THR A CA 1
ATOM 806 C C . THR A 1 100 ? -2.242 -4.859 13.713 1.00 90.38 100 THR A C 1
ATOM 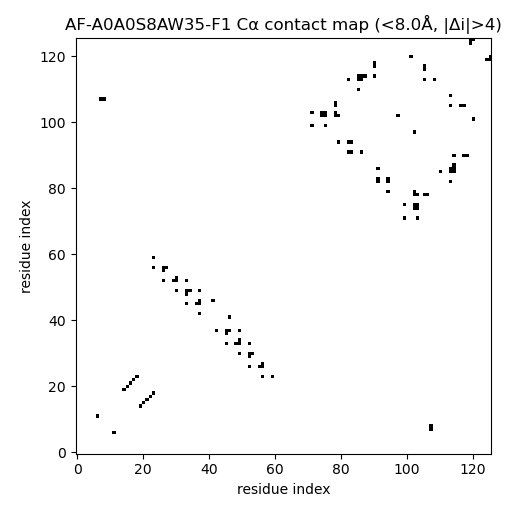808 O O . THR A 1 100 ? -3.410 -4.677 13.397 1.00 90.38 100 THR A O 1
ATOM 811 N N . ARG A 1 101 ? -1.649 -6.053 13.556 1.00 90.12 101 ARG A N 1
ATOM 812 C CA . ARG A 1 101 ? -2.356 -7.207 12.974 1.00 90.12 101 ARG A CA 1
ATOM 813 C C . ARG A 1 101 ? -3.485 -7.707 13.873 1.00 90.12 101 ARG A C 1
ATOM 815 O O . ARG A 1 101 ? -4.559 -7.989 13.358 1.00 90.12 101 ARG A O 1
ATOM 822 N N . GLN A 1 102 ? -3.252 -7.776 15.185 1.00 92.62 102 GLN A N 1
ATOM 823 C CA . GLN A 1 102 ? -4.287 -8.148 16.155 1.00 92.62 102 GLN A CA 1
ATOM 824 C C . GLN A 1 102 ? -5.422 -7.122 16.156 1.00 92.62 102 GLN A C 1
ATOM 826 O O . GLN A 1 102 ? -6.576 -7.513 16.071 1.00 92.62 102 GLN A O 1
ATOM 831 N N . LEU A 1 103 ? -5.110 -5.820 16.149 1.00 93.12 103 LEU A N 1
ATOM 832 C CA . LEU A 1 103 ? -6.131 -4.767 16.063 1.00 93.12 103 LEU A CA 1
ATOM 833 C C . LEU A 1 103 ? -6.968 -4.885 14.781 1.00 93.12 103 LEU A C 1
ATOM 835 O O . LEU A 1 103 ? -8.191 -4.849 14.834 1.00 93.12 103 LEU A O 1
ATOM 839 N N . VAL A 1 104 ? -6.326 -5.117 13.632 1.00 90.56 104 VAL A N 1
ATOM 840 C CA . VAL A 1 104 ? -7.033 -5.347 12.359 1.00 90.56 104 VAL A CA 1
ATOM 841 C C . VAL A 1 104 ? -7.909 -6.606 12.405 1.00 90.56 104 VAL A C 1
ATOM 843 O O . VAL A 1 104 ? -8.968 -6.621 11.786 1.00 90.56 104 VAL A O 1
ATOM 846 N N . ALA A 1 105 ? -7.495 -7.660 13.114 1.00 89.75 105 ALA A N 1
ATOM 847 C CA . ALA A 1 105 ? -8.295 -8.875 13.266 1.00 89.75 105 ALA A CA 1
ATOM 848 C C . ALA A 1 105 ? -9.497 -8.667 14.205 1.00 89.75 105 ALA A C 1
ATOM 850 O O . ALA A 1 105 ? -10.608 -9.075 13.871 1.00 89.75 105 ALA A O 1
ATOM 851 N N . LEU A 1 106 ? -9.285 -7.994 15.341 1.00 92.00 106 LEU A N 1
ATOM 852 C CA . LEU A 1 106 ? -10.309 -7.692 16.349 1.00 92.00 106 LEU A CA 1
ATOM 853 C C . LEU A 1 106 ? -11.435 -6.811 15.807 1.00 92.00 106 LEU A C 1
ATOM 855 O O . LEU A 1 106 ? -12.571 -6.931 16.251 1.00 92.00 106 LEU A O 1
ATOM 859 N N . ARG A 1 107 ? -11.152 -6.004 14.785 1.00 90.81 107 ARG A N 1
ATOM 860 C CA . ARG A 1 107 ? -12.153 -5.199 14.089 1.00 90.81 107 ARG A CA 1
ATOM 861 C C . ARG A 1 107 ? -13.373 -5.995 13.606 1.00 90.81 107 ARG A C 1
ATOM 863 O O . ARG A 1 107 ? -14.467 -5.445 13.549 1.00 90.81 107 ARG A O 1
ATOM 870 N N . PHE A 1 108 ? -13.203 -7.269 13.246 1.00 90.00 108 PHE A N 1
ATOM 871 C CA . PHE A 1 108 ? -14.308 -8.117 12.775 1.00 90.00 108 PHE A CA 1
ATOM 872 C C . PHE A 1 108 ? -15.098 -8.789 13.903 1.00 90.00 108 PHE A C 1
ATOM 874 O O . PHE A 1 108 ? -16.108 -9.428 13.622 1.00 90.00 108 PHE A O 1
ATOM 881 N N . ALA A 1 109 ? -14.641 -8.680 15.151 1.00 91.25 109 ALA A N 1
ATOM 882 C CA . ALA A 1 109 ? -15.372 -9.178 16.304 1.00 91.25 109 ALA A CA 1
ATOM 883 C C . ALA A 1 109 ? -16.532 -8.240 16.650 1.00 91.25 109 ALA A C 1
ATOM 885 O O . ALA A 1 109 ? -16.421 -7.020 16.502 1.00 91.25 109 ALA A O 1
ATOM 886 N N . SER A 1 110 ? -17.628 -8.800 17.152 1.00 90.56 110 SER A N 1
ATOM 887 C CA . SER A 1 110 ? -18.720 -8.023 17.739 1.00 90.56 110 SER A CA 1
ATOM 888 C C . SER A 1 110 ? -18.318 -7.416 19.091 1.00 90.56 110 SER A C 1
ATOM 890 O O . SER A 1 110 ? -17.407 -7.896 19.767 1.00 90.56 110 SER A O 1
ATOM 892 N N . ASP A 1 111 ? -19.012 -6.358 19.518 1.00 92.19 111 ASP A N 1
ATOM 893 C CA . ASP A 1 111 ? -18.696 -5.678 20.785 1.00 92.19 111 ASP A CA 1
ATOM 894 C C . ASP A 1 111 ? -18.828 -6.610 22.003 1.00 92.19 111 ASP A C 1
ATOM 896 O O . ASP A 1 111 ? -18.023 -6.541 22.930 1.00 92.19 111 ASP A O 1
ATOM 900 N N . GLY A 1 112 ? -19.796 -7.535 21.983 1.00 91.19 112 GLY A N 1
ATOM 901 C CA . GLY A 1 112 ? -20.075 -8.438 23.105 1.00 91.19 112 GLY A CA 1
ATOM 902 C C . GLY A 1 112 ? -19.008 -9.510 23.358 1.00 91.19 112 GLY A C 1
ATOM 903 O O . GLY A 1 112 ? -18.874 -9.987 24.482 1.00 91.19 112 GLY A O 1
ATOM 904 N N . GLU A 1 113 ? -18.228 -9.889 22.345 1.00 92.44 113 GLU A N 1
ATOM 905 C CA . GLU A 1 113 ? -17.165 -10.902 22.466 1.00 92.44 113 GLU A CA 1
ATOM 906 C C . GLU A 1 113 ? -15.756 -10.294 22.568 1.00 92.44 113 GLU A C 1
ATOM 908 O O . GLU A 1 113 ? -14.789 -11.009 22.853 1.00 92.44 113 GLU A O 1
ATOM 913 N N . LEU A 1 114 ? -15.632 -8.978 22.363 1.00 93.50 114 LEU A N 1
ATOM 914 C CA . LEU A 1 114 ? -14.356 -8.272 22.256 1.00 93.50 114 LEU A CA 1
ATOM 915 C C . LEU A 1 114 ? -13.509 -8.420 23.528 1.00 93.50 114 LEU A C 1
ATOM 917 O O . LEU A 1 114 ? -12.323 -8.737 23.449 1.00 93.50 114 LEU A O 1
ATOM 921 N N . GLN A 1 115 ? -14.138 -8.300 24.700 1.00 93.94 115 GLN A N 1
ATOM 922 C CA . GLN A 1 115 ? -13.495 -8.491 26.006 1.00 93.94 115 GLN A CA 1
ATOM 923 C C . GLN A 1 115 ? -12.846 -9.880 26.128 1.00 93.94 115 GLN A C 1
ATOM 925 O O . GLN A 1 115 ? -11.680 -10.007 26.510 1.00 93.94 115 GLN A O 1
ATOM 930 N N . GLY A 1 116 ? -13.584 -10.935 25.768 1.00 93.25 116 GLY A N 1
ATOM 931 C CA . GLY A 1 116 ? -13.090 -12.311 25.832 1.00 93.25 116 GLY A CA 1
ATOM 932 C C . GLY A 1 116 ? -12.001 -12.601 24.797 1.00 93.25 116 GLY A C 1
ATOM 933 O O . GLY A 1 116 ? -11.039 -13.311 25.088 1.00 93.25 116 GLY A O 1
ATOM 934 N N . LEU A 1 117 ? -12.116 -12.038 23.593 1.00 93.88 117 LEU A N 1
ATOM 935 C CA . LEU A 1 117 ? -11.112 -12.191 22.539 1.00 93.88 117 LEU A CA 1
ATOM 936 C C . LEU A 1 117 ? -9.790 -11.512 22.884 1.00 93.88 117 LEU A C 1
ATOM 938 O O . LEU A 1 117 ? -8.739 -12.119 22.705 1.00 93.88 117 LEU A O 1
ATOM 942 N N . VAL A 1 118 ? -9.826 -10.288 23.409 1.00 93.75 118 VAL A N 1
ATOM 943 C CA . VAL A 1 118 ? -8.604 -9.565 23.783 1.00 93.75 118 VAL A CA 1
ATOM 944 C C . VAL A 1 118 ? -7.867 -10.283 24.913 1.00 93.75 118 VAL A C 1
ATOM 946 O O . VAL A 1 118 ? -6.645 -10.405 24.861 1.00 93.75 118 VAL A O 1
ATOM 949 N N . ARG A 1 119 ? -8.594 -10.833 25.894 1.00 93.31 119 ARG A N 1
ATOM 950 C CA . ARG A 1 119 ? -7.986 -11.681 26.931 1.00 93.31 119 ARG A CA 1
ATOM 951 C C . ARG A 1 119 ? -7.294 -12.902 26.330 1.00 93.31 119 ARG A C 1
ATOM 953 O O . ARG A 1 119 ? -6.122 -13.117 26.615 1.00 93.31 119 ARG A O 1
ATOM 960 N N . ARG A 1 120 ? -7.950 -13.618 25.411 1.00 92.12 120 ARG A N 1
ATOM 961 C CA . ARG A 1 120 ? -7.328 -14.748 24.697 1.00 92.12 120 ARG A CA 1
ATOM 962 C C . ARG A 1 120 ? -6.074 -14.352 23.923 1.00 92.12 120 ARG A C 1
ATOM 964 O O . ARG A 1 120 ? -5.076 -15.052 24.014 1.00 92.12 120 ARG A O 1
ATOM 971 N N . VAL A 1 121 ? -6.089 -13.220 23.217 1.00 92.19 121 VAL A N 1
ATOM 972 C CA . VAL A 1 121 ? -4.906 -12.692 22.507 1.00 92.19 121 VAL A CA 1
ATOM 973 C C . VAL A 1 121 ? -3.716 -12.534 23.461 1.00 92.19 121 VAL A C 1
ATOM 975 O O . VAL A 1 121 ? -2.588 -12.893 23.120 1.00 92.19 121 VAL A O 1
ATOM 978 N N . PHE A 1 122 ? -3.961 -12.048 24.678 1.00 90.25 122 PHE A N 1
ATOM 979 C CA . PHE A 1 122 ? -2.920 -11.898 25.689 1.00 90.25 122 PHE A CA 1
ATOM 980 C C . PHE A 1 122 ? -2.487 -13.216 26.339 1.00 90.25 122 PHE A C 1
ATOM 982 O O . PHE A 1 122 ? -1.286 -13.422 26.526 1.00 90.25 122 PHE A O 1
ATOM 989 N N . ASP A 1 123 ? -3.437 -14.081 26.688 1.00 90.44 123 ASP A N 1
ATOM 990 C CA . ASP A 1 123 ? -3.189 -15.326 27.422 1.00 90.44 123 ASP A CA 1
ATOM 991 C C . ASP A 1 123 ? -2.517 -16.378 26.531 1.00 90.44 123 ASP A C 1
ATOM 993 O O . ASP A 1 123 ? -1.560 -17.038 26.937 1.00 90.44 123 ASP A O 1
ATOM 997 N N . GLU A 1 124 ? -2.976 -16.492 25.286 1.00 89.56 124 GLU A N 1
ATOM 998 C CA . GLU A 1 124 ? -2.487 -17.463 24.306 1.00 89.56 124 GLU A CA 1
ATOM 999 C C . GLU A 1 124 ? -1.286 -16.928 23.497 1.00 89.56 124 GLU A C 1
ATOM 1001 O O . GLU A 1 124 ? -0.662 -17.681 22.750 1.00 89.56 124 GLU A O 1
ATOM 1006 N N . ARG A 1 125 ? -0.919 -15.645 23.673 1.00 78.62 125 ARG A N 1
ATOM 1007 C CA . ARG A 1 125 ? 0.173 -14.951 22.955 1.00 78.62 125 ARG A CA 1
ATOM 1008 C C . ARG A 1 125 ? 0.074 -15.063 21.424 1.00 78.62 125 ARG A C 1
ATOM 1010 O O . ARG A 1 125 ? 1.087 -15.277 20.753 1.00 78.62 125 ARG A O 1
ATOM 1017 N N . ILE A 1 126 ? -1.137 -14.914 20.885 1.00 69.12 126 ILE A N 1
ATOM 1018 C CA . ILE A 1 126 ? -1.449 -15.029 19.445 1.00 69.12 126 ILE A CA 1
ATOM 1019 C C . ILE A 1 126 ? -1.458 -13.661 18.784 1.00 69.12 126 ILE A C 1
ATOM 1021 O O . ILE A 1 126 ? -2.134 -12.769 19.332 1.00 69.12 126 ILE A O 1
#

Foldseek 3Di:
DPPDPDQAPVRVDDDDCCLPPVLVVVLVVQLVVLVVVCVVDDDPVSVVSNVVSVVSVVVSVVVVVVVVVVVLVVLLVVLLVLCCVQEDPVLNVCSVVDDSVNSVVLVNDDSVCSHVSSVCCVVVVD

Radius of gyration: 22.39 Å; Cα contacts (8 Å, |Δi|>4): 66; chains: 1; bounding box: 48×26×63 Å

Mean predicted aligned error: 5.61 Å

Solvent-accessible surface area (backbone atoms only — not comparable to full-atom values): 7362 Å² total; per-residue (Å²): 131,83,79,78,75,85,75,41,88,89,58,62,77,79,82,52,63,66,58,71,49,50,47,46,50,52,45,50,52,46,35,53,51,29,53,55,48,40,75,76,47,86,47,72,68,44,51,53,50,35,52,50,31,51,50,51,50,52,49,54,53,48,59,53,52,54,54,47,56,50,48,55,52,47,52,47,48,54,45,50,52,53,43,61,74,70,34,58,74,81,62,40,74,48,54,83,76,60,47,69,68,55,45,65,56,53,67,72,52,54,81,90,51,42,58,62,49,55,49,46,36,64,76,71,70,102